Protein AF-0000000086882657 (afdb_homodimer)

Nearest PDB structures (foldseek):
  2ja3-assembly3_E  TM=5.315E-01  e=2.178E+00  Homo sapiens
  2ja3-assembly2_D  TM=3.560E-01  e=1.268E+00  Homo sapiens
  2bbs-assembly1_A  TM=4.126E-01  e=2.856E+00  Homo sapiens
  3te5-assembly1_C  TM=2.252E-01  e=5.251E+00  Saccharomyces cerevisiae S288C
  2odk-assembly2_D  TM=9.470E-01  e=1.330E-02  Nitrosomonas europaea

Radius of gyration: 17.21 Å; Cα contacts (8 Å, |Δi|>4): 237; chains: 2; bounding box: 32×50×33 Å

Structure (mmCIF, N/CA/C/O backbone):
data_AF-0000000086882657-model_v1
#
loop_
_entity.id
_entity.type
_entity.pdbx_description
1 polymer Antitoxin
#
loop_
_atom_site.group_PDB
_atom_site.id
_atom_site.type_symbol
_atom_site.label_atom_id
_atom_site.label_alt_id
_atom_site.label_comp_id
_atom_site.label_asym_id
_atom_site.label_entity_id
_atom_site.label_seq_id
_atom_site.pdbx_PDB_ins_code
_atom_site.Cartn_x
_atom_site.Cartn_y
_atom_site.Cartn_z
_atom_site.occupancy
_atom_site.B_iso_or_equiv
_atom_site.auth_seq_id
_atom_site.auth_comp_id
_atom_site.auth_asym_id
_atom_site.auth_atom_id
_atom_site.pdbx_PDB_model_num
ATOM 1 N N . MET A 1 1 ? 2.871 4.953 12.07 1 49.16 1 MET A N 1
ATOM 2 C CA . MET A 1 1 ? 1.971 3.959 11.492 1 49.16 1 MET A CA 1
ATOM 3 C C . MET A 1 1 ? 2.465 2.545 11.781 1 49.16 1 MET A C 1
ATOM 5 O O . MET A 1 1 ? 3.629 2.229 11.531 1 49.16 1 MET A O 1
ATOM 9 N N . ASN A 1 2 ? 1.971 1.897 12.742 1 53.75 2 ASN A N 1
ATOM 10 C CA . ASN A 1 2 ? 2.424 0.574 13.156 1 53.75 2 ASN A CA 1
ATOM 11 C C . ASN A 1 2 ? 2.121 -0.479 12.094 1 53.75 2 ASN A C 1
ATOM 13 O O . ASN A 1 2 ? 0.966 -0.863 11.906 1 53.75 2 ASN A O 1
ATOM 17 N N . LEU A 1 3 ? 3.137 -0.339 11.047 1 64.88 3 LEU A N 1
ATOM 18 C CA . LEU A 1 3 ? 3.072 -1.522 10.195 1 64.88 3 LEU A CA 1
ATOM 19 C C . LEU A 1 3 ? 3.307 -2.791 11.008 1 64.88 3 LEU A C 1
ATOM 21 O O . LEU A 1 3 ? 4.43 -3.299 11.062 1 64.88 3 LEU A O 1
ATOM 25 N N . ASN A 1 4 ? 2.445 -3.051 11.93 1 64 4 ASN A N 1
ATOM 26 C CA . ASN A 1 4 ? 2.666 -3.988 13.031 1 64 4 ASN A CA 1
ATOM 27 C C . ASN A 1 4 ? 2.764 -5.426 12.523 1 64 4 ASN A C 1
ATOM 29 O O . ASN A 1 4 ? 3.508 -6.234 13.086 1 64 4 ASN A O 1
ATOM 33 N N . ARG A 1 5 ? 2.064 -5.676 11.469 1 85.94 5 ARG A N 1
ATOM 34 C CA . ARG A 1 5 ? 2.133 -7.086 11.094 1 85.94 5 ARG A CA 1
ATOM 35 C C . ARG A 1 5 ? 2.676 -7.25 9.68 1 85.94 5 ARG A C 1
ATOM 37 O O . ARG A 1 5 ? 1.933 -7.125 8.703 1 85.94 5 ARG A O 1
ATOM 44 N N . LEU A 1 6 ? 4.062 -7.496 9.625 1 93.56 6 LEU A N 1
ATOM 45 C CA . LEU A 1 6 ? 4.742 -7.688 8.352 1 93.56 6 LEU A CA 1
ATOM 46 C C . LEU A 1 6 ? 5.121 -9.156 8.156 1 93.56 6 LEU A C 1
ATOM 48 O O . LEU A 1 6 ? 5.566 -9.812 9.094 1 93.56 6 LEU A O 1
ATOM 52 N N . LYS A 1 7 ? 4.906 -9.648 6.938 1 96.75 7 LYS A N 1
ATOM 53 C CA . LYS A 1 7 ? 5.352 -10.977 6.516 1 96.75 7 LYS A CA 1
ATOM 54 C C . LYS A 1 7 ? 6.125 -10.906 5.203 1 96.75 7 LYS A C 1
ATOM 56 O O . LYS A 1 7 ? 5.863 -10.039 4.371 1 96.75 7 LYS A O 1
ATOM 61 N N . PHE A 1 8 ? 6.992 -11.883 5.094 1 97.88 8 PHE A N 1
ATOM 62 C CA . PHE A 1 8 ? 7.848 -11.891 3.916 1 97.88 8 PHE A CA 1
ATOM 63 C C . PHE A 1 8 ? 7.688 -13.195 3.139 1 97.88 8 PHE A C 1
ATOM 65 O O . PHE A 1 8 ? 7.613 -14.273 3.73 1 97.88 8 PHE A O 1
ATOM 72 N N . PHE A 1 9 ? 7.617 -13.062 1.863 1 98.31 9 PHE A N 1
ATOM 73 C CA . PHE A 1 9 ? 7.652 -14.188 0.937 1 98.31 9 PHE A CA 1
ATOM 74 C C . PHE A 1 9 ? 8.594 -13.906 -0.227 1 98.31 9 PHE A C 1
ATOM 76 O O . PHE A 1 9 ? 8.672 -12.766 -0.703 1 98.31 9 PHE A O 1
ATOM 83 N N . SER A 1 10 ? 9.305 -14.945 -0.646 1 98.12 10 SER A N 1
ATOM 84 C CA . SER A 1 10 ? 9.945 -14.82 -1.95 1 98.12 10 SER A CA 1
ATOM 85 C C . SER A 1 10 ? 8.922 -14.891 -3.078 1 98.12 10 SER A C 1
ATOM 87 O O . SER A 1 10 ? 7.797 -15.359 -2.877 1 98.12 10 SER A O 1
ATOM 89 N N . VAL A 1 11 ? 9.352 -14.391 -4.184 1 97.56 11 VAL A N 1
ATOM 90 C CA . VAL A 1 11 ? 8.5 -14.508 -5.363 1 97.56 11 VAL A CA 1
ATOM 91 C C . VAL A 1 11 ? 8.062 -15.953 -5.547 1 97.56 11 VAL A C 1
ATOM 93 O O . VAL A 1 11 ? 6.875 -16.234 -5.758 1 97.56 11 VAL A O 1
ATOM 96 N N . ALA A 1 12 ? 8.984 -16.891 -5.41 1 97.19 12 ALA A N 1
ATOM 97 C CA . ALA A 1 12 ? 8.711 -18.312 -5.605 1 97.19 12 ALA A CA 1
ATOM 98 C C . ALA A 1 12 ? 7.707 -18.828 -4.582 1 97.19 12 ALA A C 1
ATOM 100 O O . ALA A 1 12 ? 6.746 -19.5 -4.938 1 97.19 12 ALA A O 1
ATOM 101 N N . GLU A 1 13 ? 7.883 -18.453 -3.383 1 97.94 13 GLU A N 1
ATOM 102 C CA . GLU A 1 13 ? 6.996 -18.891 -2.311 1 97.94 13 GLU A CA 1
ATOM 103 C C . GLU A 1 13 ? 5.594 -18.312 -2.475 1 97.94 13 GLU A C 1
ATOM 105 O O . GLU A 1 13 ? 4.602 -19.031 -2.297 1 97.94 13 GLU A O 1
ATOM 110 N N . ALA A 1 14 ? 5.535 -17.062 -2.732 1 98.25 14 ALA A N 1
ATOM 111 C CA . ALA A 1 14 ? 4.25 -16.391 -2.898 1 98.25 14 ALA A CA 1
ATOM 112 C C . ALA A 1 14 ? 3.443 -17.016 -4.031 1 98.25 14 ALA A C 1
ATOM 114 O O . ALA A 1 14 ? 2.238 -17.234 -3.896 1 98.25 14 ALA A O 1
ATOM 115 N N . LYS A 1 15 ? 4.164 -17.25 -5.07 1 96.62 15 LYS A N 1
ATOM 116 C CA . LYS A 1 15 ? 3.506 -17.875 -6.211 1 96.62 15 LYS A CA 1
ATOM 117 C C . LYS A 1 15 ? 2.969 -19.25 -5.844 1 96.62 15 LYS A C 1
ATOM 119 O O . LYS A 1 15 ? 1.832 -19.594 -6.18 1 96.62 15 LYS A O 1
ATOM 124 N N . ALA A 1 16 ? 3.703 -20.016 -5.215 1 97.25 16 ALA A N 1
ATOM 125 C CA . ALA A 1 16 ? 3.34 -21.391 -4.863 1 97.25 16 ALA A CA 1
ATOM 126 C C . ALA A 1 16 ? 2.166 -21.406 -3.891 1 97.25 16 ALA A C 1
ATOM 128 O O . ALA A 1 16 ? 1.312 -22.297 -3.959 1 97.25 16 ALA A O 1
ATOM 129 N N . LYS A 1 17 ? 2.139 -20.422 -3.02 1 97.62 17 LYS A N 1
ATOM 130 C CA . LYS A 1 17 ? 1.099 -20.359 -1.998 1 97.62 17 LYS A CA 1
ATOM 131 C C . LYS A 1 17 ? 0.206 -19.141 -2.189 1 97.62 17 LYS A C 1
ATOM 133 O O . LYS A 1 17 ? -0.132 -18.453 -1.222 1 97.62 17 LYS A O 1
ATOM 138 N N . PHE A 1 18 ? -0.104 -18.828 -3.277 1 97.69 18 PHE A N 1
ATOM 139 C CA . PHE A 1 18 ? -0.71 -17.547 -3.611 1 97.69 18 PHE A CA 1
ATOM 140 C C . PHE A 1 18 ? -2.039 -17.375 -2.887 1 97.69 18 PHE A C 1
ATOM 142 O O . PHE A 1 18 ? -2.33 -16.297 -2.365 1 97.69 18 PHE A O 1
ATOM 149 N N . SER A 1 19 ? -2.854 -18.359 -2.875 1 96.38 19 SER A N 1
ATOM 150 C CA . SER A 1 19 ? -4.137 -18.266 -2.188 1 96.38 19 SER A CA 1
ATOM 151 C C . SER A 1 19 ? -3.949 -17.922 -0.716 1 96.38 19 SER A C 1
ATOM 153 O O . SER A 1 19 ? -4.676 -17.078 -0.176 1 96.38 19 SER A O 1
ATOM 155 N N . ARG A 1 20 ? -3.027 -18.547 -0.129 1 97.25 20 ARG A N 1
ATOM 156 C CA . ARG A 1 20 ? -2.699 -18.281 1.267 1 97.25 20 ARG A CA 1
ATOM 157 C C . ARG A 1 20 ? -2.172 -16.859 1.438 1 97.25 20 ARG A C 1
ATOM 159 O O . ARG A 1 20 ? -2.557 -16.156 2.377 1 97.25 20 ARG A O 1
ATOM 166 N N . VAL A 1 21 ? -1.303 -16.438 0.599 1 97.94 21 VAL A N 1
ATOM 167 C CA . VAL A 1 21 ? -0.71 -15.102 0.641 1 97.94 21 VAL A CA 1
ATOM 168 C C . VAL A 1 21 ? -1.807 -14.047 0.542 1 97.94 21 VAL A C 1
ATOM 170 O O . VAL A 1 21 ? -1.804 -13.07 1.292 1 97.94 21 VAL A O 1
ATOM 173 N N . ILE A 1 22 ? -2.725 -14.266 -0.355 1 97.88 22 ILE A N 1
ATOM 174 C CA . ILE A 1 22 ? -3.863 -13.367 -0.513 1 97.88 22 ILE A CA 1
ATOM 175 C C . ILE A 1 22 ? -4.625 -13.266 0.807 1 97.88 22 ILE A C 1
ATOM 177 O O . ILE A 1 22 ? -4.902 -12.156 1.285 1 97.88 22 ILE A O 1
ATOM 181 N N . GLU A 1 23 ? -4.895 -14.391 1.382 1 97.12 23 GLU A N 1
ATOM 182 C CA . GLU A 1 23 ? -5.652 -14.414 2.627 1 97.12 23 GLU A CA 1
ATOM 183 C C . GLU A 1 23 ? -4.887 -13.727 3.754 1 97.12 23 GLU A C 1
ATOM 185 O O . GLU A 1 23 ? -5.453 -12.914 4.496 1 97.12 23 GLU A O 1
ATOM 190 N N . GLU A 1 24 ? -3.648 -13.953 3.844 1 96.75 24 GLU A N 1
ATOM 191 C CA . GLU A 1 24 ? -2.818 -13.367 4.891 1 96.75 24 GLU A CA 1
ATOM 192 C C . GLU A 1 24 ? -2.666 -11.867 4.699 1 96.75 24 GLU A C 1
ATOM 194 O O . GLU A 1 24 ? -2.539 -11.117 5.676 1 96.75 24 GLU A O 1
ATOM 199 N N . SER A 1 25 ? -2.719 -11.422 3.457 1 97.19 25 SER A N 1
ATOM 200 C CA . SER A 1 25 ? -2.537 -10.008 3.15 1 97.19 25 SER A CA 1
ATOM 201 C C . SER A 1 25 ? -3.723 -9.18 3.633 1 97.19 25 SER A C 1
ATOM 203 O O . SER A 1 25 ? -3.631 -7.957 3.74 1 97.19 25 SER A O 1
ATOM 205 N N . LYS A 1 26 ? -4.812 -9.758 3.957 1 93.69 26 LYS A N 1
ATOM 206 C CA . LYS A 1 26 ? -5.984 -9.055 4.465 1 93.69 26 LYS A CA 1
ATOM 207 C C . LYS A 1 26 ? -5.766 -8.586 5.898 1 93.69 26 LYS A C 1
ATOM 209 O O . LYS A 1 26 ? -6.445 -7.664 6.367 1 93.69 26 LYS A O 1
ATOM 214 N N . LYS A 1 27 ? -4.828 -9.32 6.539 1 92.31 27 LYS A N 1
A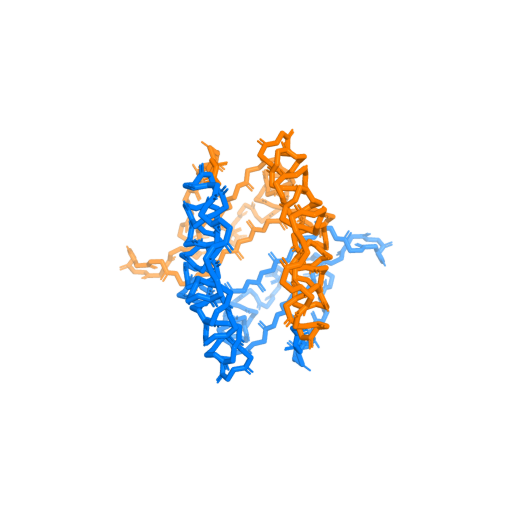TOM 215 C CA . LYS A 1 27 ? -4.574 -8.984 7.938 1 92.31 27 LYS A CA 1
ATOM 216 C C . LYS A 1 27 ? -3.174 -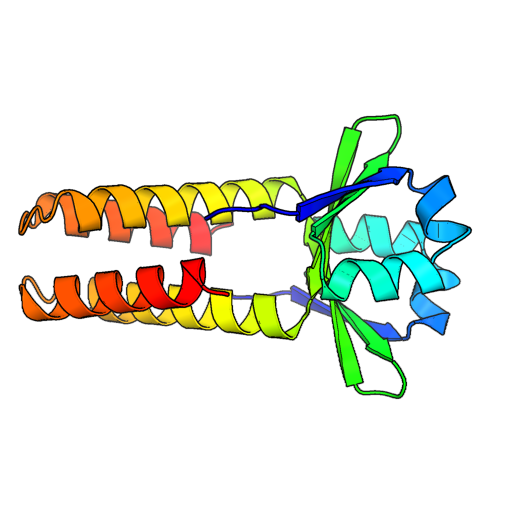8.398 8.117 1 92.31 27 LYS A C 1
ATOM 218 O O . LYS A 1 27 ? -2.957 -7.555 8.992 1 92.31 27 LYS A O 1
ATOM 223 N N . ASP A 1 28 ? -2.262 -8.945 7.277 1 95.06 28 ASP A N 1
ATOM 224 C CA . ASP A 1 28 ? -0.858 -8.555 7.395 1 95.06 28 ASP A CA 1
ATOM 225 C C . ASP A 1 28 ? -0.39 -7.801 6.152 1 95.06 28 ASP A C 1
ATOM 227 O O . ASP A 1 28 ? -0.947 -7.977 5.066 1 95.06 28 ASP A O 1
ATOM 231 N N . ASN A 1 29 ? 0.595 -7.004 6.293 1 95.69 29 ASN A N 1
ATOM 232 C CA . ASN A 1 29 ? 1.334 -6.453 5.164 1 95.69 29 ASN A CA 1
ATOM 233 C C . ASN A 1 29 ? 2.391 -7.426 4.652 1 95.69 29 ASN A C 1
ATOM 235 O O . ASN A 1 29 ? 3.299 -7.809 5.395 1 95.69 29 ASN A O 1
ATOM 239 N N . ILE A 1 30 ? 2.234 -7.77 3.455 1 98.06 30 ILE A N 1
ATOM 240 C CA . ILE A 1 30 ? 3.113 -8.805 2.914 1 98.06 30 ILE A CA 1
ATOM 241 C C . ILE A 1 30 ? 4.145 -8.164 1.986 1 98.06 30 ILE A C 1
ATOM 243 O O . ILE A 1 30 ? 3.793 -7.395 1.091 1 98.06 30 ILE A O 1
ATOM 247 N N . ILE A 1 31 ? 5.367 -8.492 2.244 1 98.25 31 ILE A N 1
ATOM 248 C CA . ILE A 1 31 ? 6.457 -8.062 1.377 1 98.25 31 ILE A CA 1
ATOM 249 C C . ILE A 1 31 ? 6.918 -9.227 0.507 1 98.25 31 ILE A C 1
ATOM 251 O O . ILE A 1 31 ? 7.23 -10.305 1.02 1 98.25 31 ILE A O 1
ATOM 255 N N . ILE A 1 32 ? 6.91 -9.023 -0.723 1 98.5 32 ILE A N 1
ATOM 256 C CA . ILE A 1 32 ? 7.43 -10.016 -1.659 1 98.5 32 ILE A CA 1
ATOM 257 C C . ILE A 1 32 ? 8.852 -9.648 -2.061 1 98.5 32 ILE A C 1
ATOM 259 O O . ILE A 1 32 ? 9.117 -8.523 -2.486 1 98.5 32 ILE A O 1
ATOM 263 N N . THR A 1 33 ? 9.711 -10.641 -1.933 1 98.44 33 THR A N 1
ATOM 264 C CA . THR A 1 33 ? 11.125 -10.398 -2.215 1 98.44 33 THR A CA 1
ATOM 265 C C . THR A 1 33 ? 11.562 -11.148 -3.471 1 98.44 33 THR A C 1
ATOM 267 O O . THR A 1 33 ? 11.016 -12.211 -3.785 1 98.44 33 THR A O 1
ATOM 270 N N . LYS A 1 34 ? 12.469 -10.57 -4.195 1 96.69 34 LYS A N 1
ATOM 271 C CA . LYS A 1 34 ? 13.195 -11.203 -5.289 1 96.69 34 LYS A CA 1
ATOM 272 C C . LYS A 1 34 ? 14.695 -11.234 -5.012 1 96.69 34 LYS A C 1
ATOM 274 O O . LYS A 1 34 ? 15.297 -10.203 -4.734 1 96.69 34 LYS A O 1
ATOM 279 N N . ASN A 1 35 ? 15.164 -12.344 -4.984 1 95.69 35 ASN A N 1
ATOM 280 C CA . ASN A 1 35 ? 16.578 -12.516 -4.668 1 95.69 35 ASN A CA 1
ATOM 281 C C . ASN A 1 35 ? 16.938 -11.891 -3.322 1 95.69 35 ASN A C 1
ATOM 283 O O . ASN A 1 35 ? 17.953 -11.211 -3.201 1 95.69 35 ASN A O 1
ATOM 287 N N . GLY A 1 36 ? 16.016 -11.922 -2.471 1 95.94 36 GLY A N 1
ATOM 288 C CA . GLY A 1 36 ? 16.25 -11.492 -1.104 1 95.94 36 GLY A CA 1
ATOM 289 C C . GLY A 1 36 ? 15.984 -10.008 -0.892 1 95.94 36 GLY A C 1
ATOM 290 O O . GLY A 1 36 ? 16.094 -9.508 0.229 1 95.94 36 GLY A O 1
ATOM 291 N N . LYS A 1 37 ? 15.578 -9.344 -1.878 1 96.94 37 LYS A N 1
ATOM 292 C CA . LYS A 1 37 ? 15.336 -7.91 -1.776 1 96.94 37 LYS A CA 1
ATOM 293 C C . LYS A 1 37 ? 13.844 -7.602 -1.868 1 96.94 37 LYS A C 1
ATOM 295 O O . LYS A 1 37 ? 13.141 -8.156 -2.713 1 96.94 37 LYS A O 1
ATOM 300 N N . PRO A 1 38 ? 13.344 -6.742 -1.112 1 98 38 PRO A N 1
ATOM 301 C CA . PRO A 1 38 ? 11.938 -6.363 -1.199 1 98 38 PRO A CA 1
ATOM 302 C C . PRO A 1 38 ? 11.586 -5.695 -2.527 1 98 38 PRO A C 1
ATOM 304 O O . PRO A 1 38 ? 12.273 -4.766 -2.957 1 98 38 PRO A O 1
ATOM 307 N N . GLU A 1 39 ? 10.578 -6.125 -3.094 1 97.75 39 GLU A N 1
ATOM 308 C CA . GLU A 1 39 ? 10.211 -5.574 -4.395 1 97.75 39 GLU A CA 1
ATOM 309 C C . GLU A 1 39 ? 8.789 -5.023 -4.383 1 97.75 39 GLU A C 1
ATOM 311 O O . GLU A 1 39 ? 8.516 -3.967 -4.957 1 97.75 39 GLU A O 1
ATOM 316 N N . VAL A 1 40 ? 7.918 -5.754 -3.701 1 98.25 40 VAL A N 1
ATOM 317 C CA . VAL A 1 40 ? 6.492 -5.449 -3.768 1 98.25 40 VAL A CA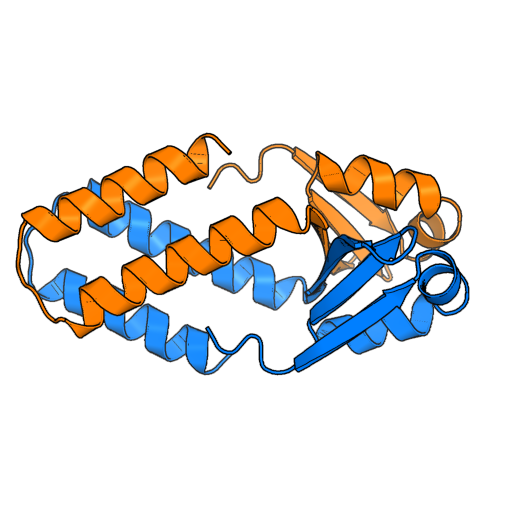 1
ATOM 318 C C . VAL A 1 40 ? 5.871 -5.582 -2.379 1 98.25 40 VAL A C 1
ATOM 320 O O . VAL A 1 40 ? 6.324 -6.387 -1.562 1 98.25 40 VAL A O 1
ATOM 323 N N . ILE A 1 41 ? 4.832 -4.789 -2.174 1 97.62 41 ILE A N 1
ATOM 324 C CA . ILE A 1 41 ? 4.035 -4.941 -0.961 1 97.62 41 ILE A CA 1
ATOM 325 C C . ILE A 1 41 ? 2.59 -5.266 -1.33 1 97.62 41 ILE A C 1
ATOM 327 O O . ILE A 1 41 ? 2.053 -4.727 -2.301 1 97.62 41 ILE A O 1
ATOM 331 N N . MET A 1 42 ? 2.025 -6.141 -0.639 1 97.88 42 MET A N 1
ATOM 332 C CA . MET A 1 42 ? 0.618 -6.516 -0.747 1 97.88 42 MET A CA 1
ATOM 333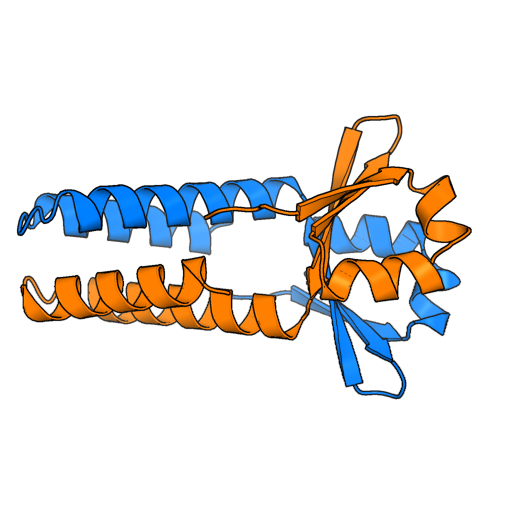 C C . MET A 1 42 ? -0.115 -6.262 0.566 1 97.88 42 MET A C 1
ATOM 335 O O . MET A 1 42 ? 0.381 -6.613 1.638 1 97.88 42 MET A O 1
ATOM 339 N N . MET A 1 43 ? -1.303 -5.691 0.411 1 96.5 43 MET A N 1
ATOM 340 C CA . MET A 1 43 ? -2.07 -5.414 1.622 1 96.5 43 MET A CA 1
ATOM 341 C C . MET A 1 43 ? -3.566 -5.387 1.323 1 96.5 43 MET A C 1
ATOM 343 O O . MET A 1 43 ? -3.971 -5.383 0.16 1 96.5 43 MET A O 1
ATOM 347 N N . ASP A 1 44 ? -4.309 -5.344 2.346 1 96.31 44 ASP A N 1
ATOM 348 C CA . ASP A 1 44 ? -5.766 -5.297 2.252 1 96.31 44 ASP A CA 1
ATOM 349 C C . ASP A 1 44 ? -6.223 -4.074 1.46 1 96.31 44 ASP A C 1
ATOM 351 O O . ASP A 1 44 ? -5.77 -2.957 1.714 1 96.31 44 ASP A O 1
ATOM 355 N N . TYR A 1 45 ? -7.023 -4.324 0.525 1 96.38 45 TYR A N 1
ATOM 356 C CA . TYR A 1 45 ? -7.508 -3.254 -0.338 1 96.38 45 TYR A CA 1
ATOM 357 C C . TYR A 1 45 ? -8.266 -2.203 0.468 1 96.38 45 TYR A C 1
ATOM 359 O O . TYR A 1 45 ? -8.07 -1.001 0.266 1 96.38 45 TYR A O 1
ATOM 367 N N . LYS A 1 46 ? -9.109 -2.535 1.338 1 93.25 46 LYS A N 1
ATOM 368 C CA . LYS A 1 46 ? -9.906 -1.602 2.129 1 93.25 46 LYS A CA 1
ATOM 369 C C . LYS A 1 46 ? -9.016 -0.718 2.998 1 93.25 46 LYS A C 1
ATOM 371 O O . LYS A 1 46 ? -9.266 0.482 3.133 1 93.25 46 LYS A O 1
ATOM 376 N N . LYS A 1 47 ? -7.996 -1.336 3.582 1 87.44 47 LYS A N 1
ATOM 377 C CA . LYS A 1 47 ? -7.039 -0.571 4.375 1 87.44 47 LYS A CA 1
ATOM 378 C C . LYS A 1 47 ? -6.332 0.48 3.523 1 87.44 47 LYS A C 1
ATOM 380 O O . LYS A 1 47 ? -6.16 1.621 3.955 1 87.44 47 LYS A O 1
ATOM 385 N N . PHE A 1 48 ? -6.012 0.054 2.375 1 90.25 48 PHE A N 1
ATOM 386 C CA . PHE A 1 48 ? -5.352 0.959 1.441 1 90.25 48 PHE A CA 1
ATOM 387 C C . PHE A 1 48 ? -6.25 2.145 1.11 1 90.25 48 PHE A C 1
ATOM 389 O O . PHE A 1 48 ? -5.809 3.295 1.142 1 90.25 48 PHE A O 1
ATOM 396 N N . VAL A 1 49 ? -7.43 1.891 0.804 1 88.75 49 VAL A N 1
ATOM 397 C CA . VAL A 1 49 ? -8.391 2.936 0.466 1 88.75 49 VAL A CA 1
ATOM 398 C C . VAL A 1 49 ? -8.523 3.916 1.629 1 88.75 49 VAL A C 1
ATOM 400 O O . VAL A 1 49 ? -8.539 5.133 1.425 1 88.75 49 VAL A O 1
ATOM 403 N N . LYS A 1 50 ? -8.586 3.391 2.84 1 84.44 50 LYS A N 1
ATOM 404 C CA . LYS A 1 50 ? -8.68 4.246 4.02 1 84.44 50 LYS A CA 1
ATOM 405 C C . LYS A 1 50 ? -7.441 5.117 4.172 1 84.44 50 LYS A C 1
ATOM 407 O O . LYS A 1 50 ? -7.543 6.293 4.527 1 84.44 50 LYS A O 1
ATOM 412 N N . MET A 1 51 ? -6.324 4.562 3.922 1 83.75 51 MET A N 1
ATOM 413 C CA . MET A 1 51 ? -5.066 5.301 3.982 1 83.75 51 MET A CA 1
ATOM 414 C C . MET A 1 51 ? -5.059 6.449 2.982 1 83.75 51 MET A C 1
ATOM 416 O O . MET A 1 51 ? -4.664 7.566 3.316 1 83.75 51 MET A O 1
ATOM 420 N N . ILE A 1 52 ? -5.492 6.141 1.791 1 84.94 52 ILE A N 1
ATOM 421 C CA . ILE A 1 52 ? -5.52 7.141 0.727 1 84.94 52 ILE A CA 1
ATOM 422 C C . ILE A 1 52 ? -6.516 8.242 1.076 1 84.94 52 ILE A C 1
ATOM 424 O O . ILE A 1 52 ? -6.238 9.422 0.876 1 84.94 52 ILE A O 1
ATOM 428 N N . GLU A 1 53 ? -7.648 7.84 1.572 1 82.19 53 GLU A N 1
ATOM 429 C CA . GLU A 1 53 ? -8.656 8.805 2 1 82.19 53 GLU A CA 1
ATOM 430 C C . GLU A 1 53 ? -8.094 9.75 3.059 1 82.19 53 GLU A C 1
ATOM 432 O O . GLU A 1 53 ? -8.352 10.961 3.023 1 82.19 53 GLU A O 1
ATOM 437 N N . PHE A 1 54 ? -7.395 9.109 3.906 1 75.25 54 PHE A N 1
ATOM 438 C CA . PHE A 1 54 ? -6.766 9.906 4.949 1 75.25 54 PHE A CA 1
ATOM 439 C C . PHE A 1 54 ? -5.781 10.906 4.348 1 75.25 54 PHE A C 1
ATOM 441 O O . PHE A 1 54 ? -5.812 12.094 4.676 1 75.25 54 PHE A O 1
ATOM 448 N N . LEU A 1 55 ? -4.977 10.516 3.529 1 78.75 55 LEU A N 1
ATOM 449 C CA . LEU A 1 55 ? -3.975 11.359 2.889 1 78.75 55 LEU A CA 1
ATOM 450 C C . LEU A 1 55 ? -4.637 12.484 2.105 1 78.75 55 LEU A C 1
ATOM 452 O O . LEU A 1 55 ? -4.168 13.625 2.133 1 78.75 55 LEU A O 1
ATOM 456 N N . ASP A 1 56 ? -5.676 12.18 1.431 1 78.69 56 ASP A N 1
ATOM 457 C CA . ASP A 1 56 ? -6.426 13.172 0.672 1 78.69 56 ASP A CA 1
ATOM 458 C C . ASP A 1 56 ? -7.004 14.242 1.595 1 78.69 56 ASP A C 1
ATOM 460 O O . ASP A 1 56 ? -7.02 15.43 1.25 1 78.69 56 ASP A O 1
ATOM 464 N N . GLU A 1 57 ? -7.469 13.797 2.711 1 75.69 57 GLU A N 1
ATOM 465 C CA . GLU A 1 57 ? -8.008 14.734 3.689 1 75.69 57 GLU A CA 1
ATOM 466 C C . GLU A 1 57 ? -6.93 15.688 4.195 1 75.69 57 GLU A C 1
ATOM 468 O O . GLU A 1 57 ? -7.18 16.891 4.359 1 75.69 57 GLU A O 1
ATOM 473 N N . VAL A 1 58 ? -5.871 15.148 4.453 1 73.81 58 VAL A N 1
ATOM 474 C CA . VAL A 1 58 ? -4.758 15.977 4.914 1 73.81 58 VAL A CA 1
ATOM 475 C C . VAL A 1 58 ? -4.379 16.984 3.836 1 73.81 58 VAL A C 1
ATOM 477 O O . VAL A 1 58 ? -4.164 18.172 4.129 1 73.81 58 VAL A O 1
ATOM 480 N N . LYS A 1 59 ? -4.246 16.531 2.645 1 73.19 59 LYS A N 1
ATOM 481 C CA . LYS A 1 59 ? -3.92 17.391 1.518 1 73.19 59 LYS A CA 1
ATOM 482 C C . LYS A 1 59 ? -4.93 18.531 1.39 1 73.19 59 LYS A C 1
ATOM 484 O O . LYS A 1 59 ? -4.547 19.688 1.207 1 73.19 59 LYS A O 1
ATOM 489 N N . ASP A 1 60 ? -6.184 18.203 1.398 1 72.19 60 ASP A N 1
ATOM 490 C CA . ASP A 1 60 ? -7.246 19.188 1.295 1 72.19 60 ASP A CA 1
ATOM 491 C C . ASP A 1 60 ? -7.125 20.25 2.395 1 72.19 60 ASP A C 1
ATOM 493 O O . ASP A 1 60 ? -7.305 21.438 2.143 1 72.19 60 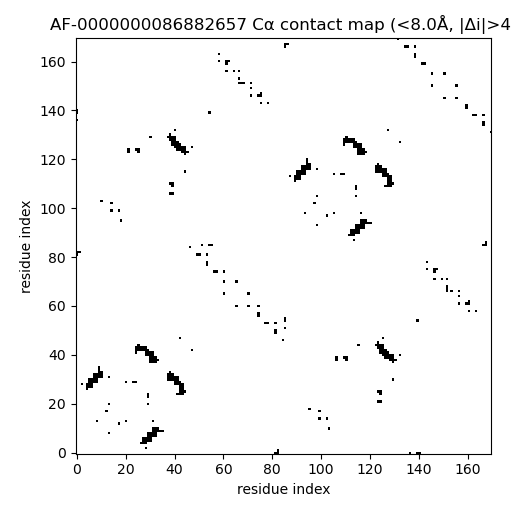ASP A O 1
ATOM 497 N N . LEU A 1 61 ? -6.848 19.781 3.564 1 68.56 61 LEU A N 1
ATOM 498 C CA . LEU A 1 61 ? -6.707 20.672 4.707 1 68.56 61 LEU A CA 1
ATOM 499 C C . LEU A 1 61 ? -5.512 21.609 4.523 1 68.56 61 LEU A C 1
ATOM 501 O O . LEU A 1 61 ? -5.582 22.781 4.863 1 68.56 61 LEU A O 1
ATOM 505 N N . THR A 1 62 ? -4.395 21.094 4.012 1 68.06 62 THR A N 1
ATOM 506 C CA . THR A 1 62 ? -3.18 21.875 3.818 1 68.06 62 THR A CA 1
ATOM 507 C C . THR A 1 62 ? -3.363 22.891 2.693 1 68.06 62 THR A C 1
ATOM 509 O O . THR A 1 62 ? -2.809 23.984 2.744 1 68.06 62 THR A O 1
ATOM 512 N N . MET A 1 63 ? -3.916 22.438 1.636 1 65.19 63 MET A N 1
ATOM 513 C CA . MET A 1 63 ? -4.141 23.344 0.504 1 65.19 63 MET A CA 1
ATOM 514 C C . MET A 1 63 ? -5.031 24.516 0.907 1 65.19 63 MET A C 1
ATOM 516 O O . MET A 1 63 ? -4.871 25.625 0.394 1 65.19 63 MET A O 1
ATOM 520 N N . LEU A 1 64 ? -6.004 24.062 1.705 1 57.12 64 LEU A N 1
ATOM 521 C CA . LEU A 1 64 ? -6.898 25.125 2.139 1 57.12 64 LEU A CA 1
ATOM 522 C C . LEU A 1 64 ? -6.18 26.094 3.082 1 57.12 64 LEU A C 1
ATOM 524 O O . LEU A 1 64 ? -6.625 27.219 3.277 1 57.12 64 LEU A O 1
ATOM 528 N N . GLU A 1 65 ? -4.637 25.984 3.08 1 51.97 65 GLU A N 1
ATOM 529 C CA . GLU A 1 65 ? -3.803 26.938 3.816 1 51.97 65 GLU A CA 1
ATOM 530 C C . GLU A 1 65 ? -4.359 27.188 5.211 1 51.97 65 GLU A C 1
ATOM 532 O O . GLU A 1 65 ? -4.117 28.25 5.797 1 51.97 65 GLU A O 1
ATOM 537 N N . ILE A 1 66 ? -5.348 26.5 5.656 1 46 66 ILE A N 1
ATOM 538 C CA . ILE A 1 66 ? -6.035 27.109 6.797 1 46 66 ILE A CA 1
ATOM 539 C C . ILE A 1 66 ? -5.152 27 8.039 1 46 66 ILE A C 1
ATOM 541 O O . ILE A 1 66 ? -4.688 25.906 8.391 1 46 66 ILE A O 1
ATOM 545 N N . GLU A 1 67 ? -4.309 27.953 8.273 1 48.59 67 GLU A N 1
ATOM 546 C CA . GLU A 1 67 ? -3.58 28.312 9.484 1 48.59 67 GLU A CA 1
ATOM 547 C C . GLU A 1 67 ? -4.273 27.766 10.727 1 48.59 67 GLU A C 1
ATOM 549 O O . GLU A 1 67 ? -3.896 28.109 11.852 1 48.59 67 GLU A O 1
ATOM 554 N N . ASP A 1 68 ? -5.508 27.234 10.617 1 52.12 68 ASP A N 1
ATOM 555 C CA . ASP A 1 68 ? -6.488 27.172 11.695 1 52.12 68 ASP A CA 1
ATOM 556 C C . ASP A 1 68 ? -6.246 25.953 12.586 1 52.12 68 ASP A C 1
ATOM 558 O O . ASP A 1 68 ? -5.949 24.859 12.094 1 52.12 68 ASP A O 1
ATOM 562 N N . VAL A 1 69 ? -5.863 26.109 13.773 1 56.66 69 VAL A N 1
ATOM 563 C CA . VAL A 1 69 ? -5.758 25.188 14.898 1 56.66 69 VAL A CA 1
ATOM 564 C C . VAL A 1 69 ? -6.77 24.062 14.742 1 56.66 69 VAL A C 1
ATOM 566 O O . VAL A 1 69 ? -6.477 22.906 15.047 1 56.66 69 VAL A O 1
ATOM 569 N N . GLU A 1 70 ? -7.945 24.422 14.242 1 58.72 70 GLU A N 1
ATOM 570 C CA . GLU A 1 70 ? -9.016 23.438 14.109 1 58.72 70 GLU A CA 1
ATOM 571 C C . GLU A 1 70 ? -8.641 22.359 13.102 1 58.72 70 GLU A C 1
ATOM 573 O O . GLU A 1 70 ? -8.93 21.172 13.32 1 58.72 70 GLU A O 1
ATOM 578 N N . LYS A 1 71 ? -7.93 22.703 12.211 1 63.16 71 LYS A N 1
ATOM 579 C CA . LYS A 1 71 ? -7.586 21.75 11.164 1 63.16 71 LYS A CA 1
ATOM 580 C C . LYS A 1 71 ? -6.484 20.797 11.625 1 63.16 71 LYS A C 1
ATOM 582 O O . LYS A 1 71 ? -6.504 19.609 11.289 1 63.16 71 LYS A O 1
ATOM 587 N N . TYR A 1 72 ? -5.637 21.438 12.305 1 62.09 72 TYR A N 1
ATOM 588 C CA . TYR A 1 72 ? -4.645 20.578 12.938 1 62.09 72 TYR A CA 1
ATOM 589 C C . TYR A 1 72 ? -5.316 19.484 13.75 1 62.09 72 TYR A C 1
ATOM 591 O O . TYR A 1 72 ? -4.863 18.344 13.758 1 62.09 72 TYR A O 1
ATOM 599 N N . LYS A 1 73 ? -6.371 19.938 14.375 1 64.88 73 LYS A N 1
ATOM 600 C CA . LYS A 1 73 ? -7.113 18.969 15.18 1 64.88 73 LYS A CA 1
ATOM 601 C C . LYS A 1 73 ? -7.734 17.891 14.305 1 64.88 73 LYS A C 1
ATOM 603 O O . LYS A 1 73 ? -7.762 16.719 14.68 1 64.88 73 LYS A O 1
ATOM 608 N N . GLU A 1 74 ? -8.125 18.203 13.164 1 63.03 74 GLU A N 1
ATOM 609 C CA . GLU A 1 74 ? -8.742 17.25 12.258 1 63.03 74 GLU A CA 1
ATOM 610 C C . GLU A 1 74 ? -7.723 16.25 11.711 1 63.03 74 GLU A C 1
ATOM 612 O O . GLU A 1 74 ? -8.008 15.055 11.609 1 63.03 74 GLU A O 1
ATOM 617 N N . ILE A 1 75 ? -6.551 16.734 11.453 1 67.19 75 ILE A N 1
ATOM 618 C CA . ILE A 1 75 ? -5.5 15.867 10.945 1 67.19 75 ILE A CA 1
ATOM 619 C C . ILE A 1 75 ? -5.062 14.891 12.047 1 67.19 75 ILE A C 1
ATOM 621 O O . ILE A 1 75 ? -4.867 13.703 11.789 1 67.19 75 ILE A O 1
ATOM 625 N N . LYS A 1 76 ? -5.035 15.461 13.242 1 66 76 LYS A N 1
ATOM 626 C CA . LYS A 1 76 ? -4.684 14.625 14.383 1 66 76 LYS A CA 1
ATOM 627 C C . LYS A 1 76 ? -5.707 13.508 14.594 1 66 76 LYS A C 1
ATOM 629 O O . LYS A 1 76 ? -5.34 12.359 14.852 1 66 76 LYS A O 1
ATOM 634 N N . GLU A 1 77 ? -6.938 13.797 14.5 1 64.31 77 GLU A N 1
ATOM 635 C CA . GLU A 1 77 ? -8.016 12.828 14.664 1 64.31 77 GLU A CA 1
ATOM 636 C C . GLU A 1 77 ? -7.961 11.758 13.578 1 64.31 77 GLU A C 1
ATOM 638 O O . GLU A 1 77 ? -8.234 10.586 13.844 1 64.31 77 GLU A O 1
ATOM 643 N N . PHE A 1 78 ? -7.621 12.227 12.461 1 63.62 78 PHE A N 1
ATOM 644 C CA . PHE A 1 78 ? -7.484 11.281 11.367 1 63.62 78 PHE A CA 1
ATOM 645 C C . PHE A 1 78 ? -6.363 10.289 11.641 1 63.62 78 PHE A C 1
ATOM 647 O O . PHE A 1 78 ? -6.535 9.078 11.469 1 63.62 78 PHE A O 1
ATOM 654 N N . PHE A 1 79 ? -5.234 10.688 12.102 1 66.88 79 PHE A N 1
ATOM 655 C CA . PHE A 1 79 ? -4.109 9.812 12.391 1 66.88 79 PHE A CA 1
ATOM 656 C C . PHE A 1 79 ? -4.438 8.867 13.539 1 66.88 79 PHE A C 1
ATOM 658 O O . PHE A 1 79 ? -4.02 7.707 13.539 1 66.88 79 PHE A O 1
ATOM 665 N N . GLU A 1 80 ? -5.145 9.328 14.484 1 62.88 80 GLU A N 1
ATOM 666 C CA . GLU A 1 80 ? -5.566 8.469 15.594 1 62.88 80 GLU A CA 1
ATOM 667 C C . GLU A 1 80 ? -6.449 7.324 15.102 1 62.88 80 GLU A C 1
ATOM 669 O O . GLU A 1 80 ? -6.316 6.191 15.562 1 62.88 80 GLU A O 1
ATOM 674 N N . THR A 1 81 ? -7.32 7.645 14.156 1 58.47 81 THR A N 1
ATOM 675 C CA . THR A 1 81 ? -8.203 6.633 13.586 1 58.47 81 THR A CA 1
ATOM 676 C C . THR A 1 81 ? -7.41 5.637 12.742 1 58.47 81 THR A C 1
ATOM 678 O O . THR A 1 81 ? -7.664 4.43 12.805 1 58.47 81 THR A O 1
ATOM 681 N N . PHE A 1 82 ? -6.496 6.145 12.07 1 60.34 82 PHE A N 1
ATOM 682 C CA . PHE A 1 82 ? -5.68 5.301 11.203 1 60.34 82 PHE A CA 1
ATOM 683 C C . PHE A 1 82 ? -4.832 4.34 12.031 1 60.34 82 PHE A C 1
ATOM 685 O O . PHE A 1 82 ? -4.684 3.17 11.672 1 60.34 82 PHE A O 1
ATOM 692 N N . ASP A 1 83 ? -4.223 4.82 13.086 1 57.16 83 ASP A N 1
ATOM 693 C CA . ASP A 1 83 ? -3.393 3.994 13.961 1 57.16 83 ASP A CA 1
ATOM 694 C C . ASP A 1 83 ? -4.203 2.85 14.562 1 57.16 83 ASP A C 1
ATOM 696 O O . ASP A 1 83 ? -3.65 1.805 14.914 1 57.16 83 ASP A O 1
ATOM 700 N N . ASN A 1 84 ? -5.543 3.012 14.562 1 54.69 84 ASN A N 1
ATOM 701 C CA . ASN A 1 84 ? -6.387 1.974 15.148 1 54.69 84 ASN A CA 1
ATOM 702 C C . ASN A 1 84 ? -6.867 0.983 14.086 1 54.69 84 ASN A C 1
ATOM 704 O O . ASN A 1 84 ? -7.582 0.031 14.406 1 54.69 84 ASN A O 1
ATOM 708 N N . LEU A 1 85 ? -6.52 1.465 12.914 1 50.81 85 LEU A N 1
ATOM 709 C CA . LEU A 1 85 ? -6.801 0.486 11.875 1 50.81 85 LEU A CA 1
ATOM 710 C C . LEU A 1 85 ? -5.719 -0.59 11.828 1 50.81 85 LEU A C 1
ATOM 712 O O . LEU A 1 85 ? -6.023 -1.776 11.688 1 50.81 85 LEU A O 1
ATOM 716 N N . MET B 1 1 ? -3.996 12.211 -4.352 1 49.38 1 MET B N 1
ATOM 717 C CA . MET B 1 1 ? -2.957 11.234 -4.668 1 49.38 1 MET B CA 1
ATOM 718 C C . MET B 1 1 ? -3.289 10.484 -5.953 1 49.38 1 MET B C 1
ATOM 720 O O . MET B 1 1 ? -4.387 9.938 -6.094 1 49.38 1 MET B O 1
ATOM 724 N N . ASN B 1 2 ? -2.75 10.852 -7.055 1 53.88 2 ASN B N 1
ATOM 725 C CA . ASN B 1 2 ? -3.066 10.273 -8.359 1 53.88 2 ASN B CA 1
ATOM 726 C C . ASN B 1 2 ? -2.607 8.82 -8.445 1 53.88 2 ASN B C 1
ATOM 728 O O . ASN B 1 2 ? -1.412 8.547 -8.57 1 53.88 2 ASN B O 1
ATOM 732 N N . LEU B 1 3 ? -3.594 7.996 -7.699 1 64.69 3 LEU B N 1
ATOM 733 C CA . LEU B 1 3 ? -3.361 6.598 -8.047 1 64.69 3 LEU B CA 1
ATOM 734 C C . LEU B 1 3 ? -3.504 6.383 -9.555 1 64.69 3 LEU B C 1
ATOM 736 O O . LEU B 1 3 ? -4.582 6.02 -10.031 1 64.69 3 LEU B O 1
ATOM 740 N N . ASN B 1 4 ? -2.648 6.996 -10.305 1 63.97 4 ASN B N 1
ATOM 741 C CA . ASN B 1 4 ? -2.814 7.219 -11.734 1 63.97 4 ASN B CA 1
ATOM 742 C C . ASN B 1 4 ? -2.773 5.91 -12.516 1 63.97 4 ASN B C 1
ATOM 744 O O . ASN B 1 4 ? -3.479 5.754 -13.516 1 63.97 4 ASN B O 1
ATOM 748 N N . ARG B 1 5 ? -2.004 5.012 -12.016 1 85.81 5 ARG B N 1
ATOM 749 C CA . ARG B 1 5 ? -1.94 3.826 -12.859 1 85.81 5 ARG B CA 1
ATOM 750 C C . ARG B 1 5 ? -2.395 2.584 -12.109 1 85.81 5 ARG B C 1
ATOM 752 O O . ARG B 1 5 ? -1.622 1.997 -11.344 1 85.81 5 ARG B O 1
ATOM 759 N N . LEU B 1 6 ? -3.756 2.26 -12.32 1 93.31 6 LEU B N 1
ATOM 760 C CA . LEU B 1 6 ? -4.348 1.093 -11.68 1 93.31 6 LEU B CA 1
ATOM 761 C C . LEU B 1 6 ? -4.574 -0.03 -12.68 1 93.31 6 LEU B C 1
ATOM 763 O O . LEU B 1 6 ? -5 0.22 -13.812 1 93.31 6 LEU B O 1
ATOM 767 N N . LYS B 1 7 ? -4.246 -1.247 -12.266 1 96.75 7 LYS B N 1
ATOM 768 C CA . LYS B 1 7 ? -4.539 -2.457 -13.031 1 96.75 7 LYS B CA 1
ATOM 769 C C . LYS B 1 7 ? -5.25 -3.492 -12.164 1 96.75 7 LYS B C 1
ATOM 771 O O . LYS B 1 7 ? -5.035 -3.549 -10.953 1 96.75 7 LYS B O 1
ATOM 776 N N . PHE B 1 8 ? -6.008 -4.297 -12.883 1 97.81 8 PHE B N 1
ATOM 777 C CA . PHE B 1 8 ? -6.805 -5.285 -12.164 1 97.81 8 PHE B CA 1
ATOM 778 C C . PHE B 1 8 ? -6.477 -6.695 -12.648 1 97.81 8 PHE B C 1
ATOM 780 O O . PHE B 1 8 ? -6.32 -6.926 -13.852 1 97.81 8 PHE B O 1
ATOM 787 N N . PHE B 1 9 ? -6.363 -7.586 -11.734 1 98.31 9 PHE B N 1
ATOM 788 C CA . PHE B 1 9 ? -6.242 -9.016 -12 1 98.31 9 PHE B CA 1
ATOM 789 C C . PHE B 1 9 ? -7.148 -9.812 -11.07 1 98.31 9 PHE B C 1
ATOM 791 O O . PHE B 1 9 ? -7.32 -9.461 -9.906 1 98.31 9 PHE B O 1
ATOM 798 N N . SER B 1 10 ? -7.734 -10.867 -11.633 1 98.12 10 SER B N 1
ATOM 799 C CA . SER B 1 10 ? -8.32 -11.852 -10.727 1 98.12 10 SER B CA 1
ATOM 800 C C . SER B 1 10 ? -7.246 -12.656 -10.008 1 98.12 10 SER B C 1
ATOM 802 O O . SER B 1 10 ? -6.094 -12.688 -10.445 1 98.12 10 SER B O 1
ATOM 804 N N . VAL B 1 11 ? -7.668 -13.227 -8.93 1 97.56 11 VAL B N 1
ATOM 805 C CA . VAL B 1 11 ? -6.754 -14.109 -8.219 1 97.56 11 VAL B CA 1
ATOM 806 C C . VAL B 1 11 ? -6.168 -15.133 -9.18 1 97.56 11 VAL B C 1
ATOM 808 O O . VAL B 1 11 ? -4.953 -15.352 -9.203 1 97.56 11 VAL B O 1
ATOM 811 N N . ALA B 1 12 ? -7 -15.711 -10.031 1 97.19 12 ALA B N 1
ATOM 812 C CA . ALA B 1 12 ? -6.582 -16.75 -10.977 1 97.19 12 ALA B CA 1
ATOM 813 C C . ALA B 1 12 ? -5.578 -16.188 -11.984 1 97.19 12 ALA B C 1
ATOM 815 O O . ALA B 1 12 ? -4.539 -16.797 -12.234 1 97.19 12 ALA B O 1
ATOM 816 N N . GLU B 1 13 ? -5.84 -15.055 -12.477 1 97.94 13 GLU B N 1
ATOM 817 C CA . GLU B 1 13 ? -4.965 -14.438 -13.469 1 97.94 13 GLU B CA 1
ATOM 818 C C . GLU B 1 13 ? -3.623 -14.047 -12.852 1 97.94 13 GLU B C 1
ATOM 820 O O . GLU B 1 13 ? -2.572 -14.266 -13.461 1 97.94 13 GLU B O 1
ATOM 825 N N . ALA B 1 14 ? -3.678 -13.438 -11.727 1 98.25 14 ALA B N 1
ATOM 826 C CA . ALA B 1 14 ? -2.457 -13 -11.047 1 98.25 14 ALA B CA 1
ATOM 827 C C . ALA B 1 14 ? -1.542 -14.188 -10.758 1 98.25 14 ALA B C 1
ATOM 829 O O . ALA B 1 14 ? -0.327 -14.109 -10.953 1 98.25 14 ALA B O 1
ATOM 830 N N . LYS B 1 15 ? -2.201 -15.188 -10.289 1 96.56 15 LYS B N 1
ATOM 831 C CA . LYS B 1 15 ? -1.432 -16.391 -10 1 96.56 15 LYS B CA 1
ATOM 832 C C . LYS B 1 15 ? -0.777 -16.938 -11.266 1 96.56 15 LYS B C 1
ATOM 834 O O . LYS B 1 15 ? 0.402 -17.297 -11.25 1 96.56 15 LYS B O 1
ATOM 839 N N . ALA B 1 16 ? -1.445 -17.016 -12.297 1 97.19 16 ALA B N 1
ATOM 840 C CA . ALA B 1 16 ? -0.964 -17.594 -13.547 1 97.19 16 ALA B CA 1
ATOM 841 C C . ALA B 1 16 ? 0.163 -16.75 -14.141 1 97.19 16 ALA B C 1
ATOM 843 O O . ALA B 1 16 ? 1.101 -17.281 -14.734 1 97.19 16 ALA B O 1
ATOM 844 N N . LYS B 1 17 ? 0.054 -15.445 -13.953 1 97.5 17 LYS B N 1
ATOM 845 C CA . LYS B 1 17 ? 1.037 -14.531 -14.516 1 97.5 17 LYS B CA 1
ATOM 846 C C . LYS B 1 17 ? 1.801 -13.797 -13.422 1 97.5 17 LYS B C 1
ATOM 848 O O . LYS B 1 17 ? 2.018 -12.586 -13.508 1 97.5 17 LYS B O 1
ATOM 853 N N . PHE B 1 18 ? 2.129 -14.406 -12.469 1 97.81 18 PHE B N 1
ATOM 854 C CA . PHE B 1 18 ? 2.617 -13.781 -11.242 1 97.81 18 PHE B CA 1
ATOM 855 C C . PHE B 1 18 ? 3.889 -12.984 -11.516 1 97.81 18 PHE B C 1
ATOM 857 O O . PHE B 1 18 ? 4.043 -11.867 -11.016 1 97.81 18 PHE B O 1
ATOM 864 N N . SER B 1 19 ? 4.797 -13.523 -12.234 1 96.38 19 SER B N 1
ATOM 865 C CA . SER B 1 19 ? 6.031 -12.805 -12.539 1 96.38 19 SER B CA 1
ATOM 866 C C . SER B 1 19 ? 5.742 -11.477 -13.234 1 96.38 19 SER B C 1
ATOM 868 O O . SER B 1 19 ? 6.355 -10.461 -12.906 1 96.38 19 SER B O 1
ATOM 870 N N . ARG B 1 20 ? 4.863 -11.531 -14.148 1 97.25 20 ARG B N 1
ATOM 871 C CA . ARG B 1 20 ? 4.445 -10.328 -14.852 1 97.25 20 ARG B CA 1
ATOM 872 C C . ARG B 1 20 ? 3.77 -9.344 -13.898 1 97.25 20 ARG B C 1
ATOM 874 O O . ARG B 1 20 ? 4.039 -8.141 -13.945 1 97.25 20 ARG B O 1
ATOM 881 N N . VAL B 1 21 ? 2.904 -9.805 -13.07 1 97.94 21 VAL B N 1
ATOM 882 C CA . VAL B 1 21 ? 2.18 -8.977 -12.102 1 97.94 21 VAL B CA 1
ATOM 883 C C . VAL B 1 21 ? 3.168 -8.273 -11.18 1 97.94 21 VAL B C 1
ATOM 885 O O . VAL B 1 21 ? 3.031 -7.074 -10.914 1 97.94 21 VAL B O 1
ATOM 888 N N . ILE B 1 22 ? 4.148 -9.008 -10.734 1 97.81 22 ILE B N 1
ATOM 889 C CA . ILE B 1 22 ? 5.195 -8.438 -9.891 1 97.81 22 ILE B CA 1
ATOM 890 C C . ILE B 1 22 ? 5.883 -7.289 -10.625 1 97.81 22 ILE B C 1
ATOM 892 O O . ILE B 1 22 ? 6.023 -6.191 -10.078 1 97.81 22 ILE B O 1
ATOM 896 N N . GLU B 1 23 ? 6.23 -7.547 -11.844 1 97.06 23 GLU B N 1
ATOM 897 C CA . GLU B 1 23 ? 6.934 -6.535 -12.625 1 97.06 23 GLU B CA 1
ATOM 898 C C . GLU B 1 23 ? 6.055 -5.312 -12.867 1 97.06 23 GLU B C 1
ATOM 900 O O . GLU B 1 23 ? 6.504 -4.176 -12.695 1 97.06 23 GLU B O 1
ATOM 905 N N . GLU B 1 24 ? 4.852 -5.508 -13.156 1 96.69 24 GLU B N 1
ATOM 906 C CA . GLU B 1 24 ? 3.92 -4.418 -13.43 1 96.69 24 GLU B CA 1
ATOM 907 C C . GLU B 1 24 ? 3.627 -3.615 -12.164 1 96.69 24 GLU B C 1
ATOM 909 O O . GLU B 1 24 ? 3.383 -2.41 -12.227 1 96.69 24 GLU B O 1
ATOM 914 N N . SER B 1 25 ? 3.689 -4.281 -11.016 1 97.12 25 SER B N 1
ATOM 915 C CA . SER B 1 25 ? 3.381 -3.629 -9.75 1 97.12 25 SER B CA 1
ATOM 916 C C . SER B 1 25 ? 4.457 -2.615 -9.375 1 97.12 25 SER B C 1
ATOM 918 O O . SER B 1 25 ? 4.234 -1.761 -8.516 1 97.12 25 SER B O 1
ATOM 920 N N . LYS B 1 26 ? 5.574 -2.629 -9.969 1 93.62 26 LYS B N 1
ATOM 921 C CA . LYS B 1 26 ? 6.648 -1.675 -9.703 1 93.62 26 LYS B CA 1
ATOM 922 C C . LYS B 1 26 ? 6.316 -0.301 -10.281 1 93.62 26 LYS B C 1
ATOM 924 O O . LYS B 1 26 ? 6.875 0.709 -9.844 1 93.62 26 LYS B O 1
ATOM 929 N N . LYS B 1 27 ? 5.426 -0.371 -11.289 1 92 27 LYS B N 1
ATOM 930 C CA . LYS B 1 27 ? 5.074 0.884 -11.945 1 92 27 LYS B CA 1
ATOM 931 C C . LYS B 1 27 ? 3.617 1.255 -11.68 1 92 27 LYS B C 1
ATOM 933 O O . LYS B 1 27 ? 3.277 2.438 -11.602 1 92 27 LYS B O 1
ATOM 938 N N . ASP B 1 28 ? 2.803 0.179 -11.609 1 94.81 28 ASP B N 1
ATOM 939 C CA . ASP B 1 28 ? 1.363 0.375 -11.453 1 94.81 28 ASP B CA 1
ATOM 940 C C . ASP B 1 28 ? 0.88 -0.137 -10.102 1 94.81 28 ASP B C 1
ATOM 942 O O . ASP B 1 28 ? 1.501 -1.021 -9.508 1 94.81 28 ASP B O 1
ATOM 946 N N . ASN B 1 29 ? -0.187 0.375 -9.633 1 95.62 29 ASN B N 1
ATOM 947 C CA . ASN B 1 29 ? -0.924 -0.207 -8.516 1 95.62 29 ASN B CA 1
ATOM 948 C C . ASN B 1 29 ? -1.852 -1.326 -8.977 1 95.62 29 ASN B C 1
ATOM 950 O O . ASN B 1 29 ? -2.758 -1.096 -9.781 1 95.62 29 ASN B O 1
ATOM 954 N N . ILE B 1 30 ? -1.602 -2.447 -8.461 1 98 30 ILE B N 1
ATOM 955 C CA . ILE B 1 30 ? -2.348 -3.605 -8.945 1 98 30 ILE B CA 1
ATOM 956 C C . ILE B 1 30 ? -3.395 -4.012 -7.91 1 98 30 ILE B C 1
ATOM 958 O O . ILE B 1 30 ? -3.078 -4.172 -6.727 1 98 30 ILE B O 1
ATOM 962 N N . ILE B 1 31 ? -4.586 -4.148 -8.383 1 98.25 31 ILE B N 1
ATOM 963 C CA . ILE B 1 31 ? -5.676 -4.645 -7.547 1 98.25 31 ILE B CA 1
ATOM 964 C C . ILE B 1 31 ? -5.977 -6.098 -7.898 1 98.25 31 ILE B C 1
ATOM 966 O O . ILE B 1 31 ? -6.203 -6.43 -9.07 1 98.25 31 ILE B O 1
ATOM 970 N N . ILE B 1 32 ? -5.938 -6.906 -6.957 1 98.56 32 ILE B N 1
ATOM 971 C CA . ILE B 1 32 ? -6.305 -8.305 -7.137 1 98.56 32 ILE B CA 1
ATOM 972 C C . ILE B 1 32 ? -7.738 -8.523 -6.66 1 98.56 32 ILE B C 1
ATOM 974 O O . ILE B 1 32 ? -8.094 -8.156 -5.535 1 98.56 32 ILE B O 1
ATOM 978 N N . THR B 1 33 ? -8.508 -9.148 -7.539 1 98.44 33 THR B N 1
ATOM 979 C CA . THR B 1 33 ? -9.914 -9.352 -7.238 1 98.44 33 THR B CA 1
ATOM 980 C C . THR B 1 33 ? -10.211 -10.836 -7.023 1 98.44 33 THR B C 1
ATOM 982 O O . THR B 1 33 ? -9.555 -11.695 -7.609 1 98.44 33 THR B O 1
ATOM 985 N N . LYS B 1 34 ? -11.133 -11.117 -6.148 1 96.75 34 LYS B N 1
ATOM 986 C CA . LYS B 1 34 ? -11.742 -12.43 -5.961 1 96.75 34 LYS B CA 1
ATOM 987 C C . LYS B 1 34 ? -13.242 -12.391 -6.234 1 96.75 34 LYS 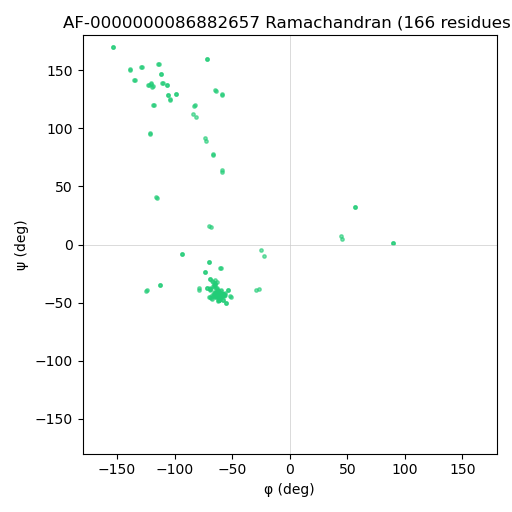B C 1
ATOM 989 O O . LYS B 1 34 ? -13.961 -11.578 -5.652 1 96.75 34 LYS B O 1
ATOM 994 N N . ASN B 1 35 ? -13.602 -13.141 -7.137 1 95.75 35 ASN B N 1
ATOM 995 C CA . ASN B 1 35 ? -15.008 -13.148 -7.539 1 95.75 35 ASN B CA 1
ATOM 996 C C . ASN B 1 35 ? -15.484 -11.758 -7.941 1 95.75 35 ASN B C 1
ATOM 998 O O . ASN B 1 35 ? -16.578 -11.336 -7.551 1 95.75 35 ASN B O 1
ATOM 1002 N N . GLY B 1 36 ? -14.609 -11.039 -8.469 1 96 36 GLY B N 1
ATOM 1003 C CA . GLY B 1 36 ? -14.953 -9.742 -9.031 1 96 36 GLY B CA 1
ATOM 1004 C C . GLY B 1 36 ? -14.852 -8.609 -8.023 1 96 36 GLY B C 1
ATOM 1005 O O . GLY B 1 36 ? -15.062 -7.445 -8.367 1 96 36 GLY B O 1
ATOM 1006 N N . LYS B 1 37 ? -14.469 -8.891 -6.852 1 96.94 37 LYS B N 1
ATOM 1007 C CA . LYS B 1 37 ? -14.367 -7.867 -5.809 1 96.94 37 LYS B CA 1
ATOM 1008 C C . LYS B 1 37 ? -12.914 -7.586 -5.445 1 96.94 37 LYS B C 1
ATOM 1010 O O . LYS B 1 37 ? -12.117 -8.516 -5.289 1 96.94 37 LYS B O 1
ATOM 1015 N N . PRO B 1 38 ? -12.547 -6.418 -5.254 1 98 38 PRO B N 1
ATOM 1016 C CA . PRO B 1 38 ? -11.18 -6.098 -4.844 1 98 38 PRO B CA 1
ATOM 1017 C C . PRO B 1 38 ? -10.836 -6.645 -3.461 1 98 38 PRO B C 1
ATOM 1019 O O . PRO B 1 38 ? -11.594 -6.453 -2.508 1 98 38 PRO B O 1
ATOM 1022 N N . GLU B 1 39 ? -9.758 -7.242 -3.375 1 97.81 39 GLU B N 1
ATOM 1023 C CA . GLU B 1 39 ? -9.383 -7.848 -2.1 1 97.81 39 GLU B CA 1
ATOM 1024 C C . GLU B 1 39 ? -8.023 -7.344 -1.626 1 97.81 39 GLU B C 1
ATOM 1026 O O . GLU B 1 39 ? -7.836 -7.082 -0.437 1 97.81 39 GLU B O 1
ATOM 1031 N N . VAL B 1 40 ? -7.117 -7.207 -2.574 1 98.25 40 VAL B N 1
ATOM 1032 C CA . VAL B 1 40 ? -5.727 -6.922 -2.236 1 98.25 40 VAL B CA 1
ATOM 1033 C C . VAL B 1 40 ? -5.164 -5.879 -3.201 1 98.25 40 VAL B C 1
ATOM 1035 O O . VAL B 1 40 ? -5.57 -5.816 -4.363 1 98.25 40 VAL B O 1
ATOM 1038 N N . ILE B 1 41 ? -4.215 -5.113 -2.688 1 97.69 41 ILE B N 1
ATOM 1039 C CA . ILE B 1 41 ? -3.465 -4.207 -3.549 1 97.69 41 ILE B CA 1
ATOM 1040 C C . ILE B 1 41 ? -1.979 -4.551 -3.49 1 97.69 41 ILE B C 1
ATOM 1042 O O . ILE B 1 41 ? -1.455 -4.895 -2.428 1 97.69 41 ILE B O 1
ATOM 1046 N N . MET B 1 42 ? -1.368 -4.52 -4.574 1 97.81 42 MET B N 1
ATOM 1047 C CA . MET B 1 42 ? 0.073 -4.703 -4.727 1 97.81 42 MET B CA 1
ATOM 1048 C C . MET B 1 42 ? 0.716 -3.467 -5.344 1 97.81 42 MET B C 1
ATOM 1050 O O . MET B 1 42 ? 0.21 -2.924 -6.328 1 97.81 42 MET B O 1
ATOM 1054 N N . MET B 1 43 ? 1.85 -3.092 -4.75 1 96.44 43 MET B N 1
ATOM 1055 C CA . MET B 1 43 ? 2.525 -1.912 -5.281 1 96.44 43 MET B CA 1
ATOM 1056 C C . MET B 1 43 ? 4.023 -1.968 -4.996 1 96.44 43 MET B C 1
ATOM 1058 O O . MET B 1 43 ? 4.48 -2.811 -4.223 1 96.44 43 MET B O 1
ATOM 1062 N N . ASP B 1 44 ? 4.703 -1.092 -5.586 1 96.19 44 ASP B N 1
ATOM 1063 C CA . ASP B 1 44 ? 6.148 -0.987 -5.426 1 96.19 44 ASP B CA 1
ATOM 1064 C C . ASP B 1 44 ? 6.523 -0.764 -3.961 1 96.19 44 ASP B C 1
ATOM 1066 O O . ASP B 1 44 ? 5.941 0.09 -3.289 1 96.19 44 ASP B O 1
ATOM 1070 N N . TYR B 1 45 ? 7.398 -1.542 -3.506 1 96.25 45 TYR B N 1
ATOM 1071 C CA . TYR B 1 45 ? 7.82 -1.468 -2.111 1 96.25 45 TYR B CA 1
ATOM 1072 C C . TYR B 1 45 ? 8.422 -0.104 -1.795 1 96.25 45 TYR B C 1
ATOM 1074 O O . TYR B 1 45 ? 8.117 0.491 -0.759 1 96.25 45 TYR B O 1
ATOM 1082 N N . LYS B 1 46 ? 9.258 0.436 -2.576 1 92.94 46 LYS B N 1
ATOM 1083 C CA . LYS B 1 46 ? 9.914 1.717 -2.34 1 92.94 46 LYS B CA 1
ATOM 1084 C C . LYS B 1 46 ? 8.898 2.854 -2.266 1 92.94 46 LYS B C 1
ATOM 1086 O O . LYS B 1 46 ? 9.023 3.748 -1.428 1 92.94 46 LYS B O 1
ATOM 1091 N N . LYS B 1 47 ? 7.922 2.787 -3.145 1 87 47 LYS B N 1
ATOM 1092 C CA . LYS B 1 47 ? 6.855 3.785 -3.115 1 87 47 LYS B CA 1
ATOM 1093 C C . LYS B 1 47 ? 6.09 3.734 -1.797 1 87 47 LYS B C 1
ATOM 1095 O O . LYS B 1 47 ? 5.777 4.773 -1.213 1 87 47 LYS B O 1
ATOM 1100 N N . PHE B 1 48 ? 5.875 2.557 -1.402 1 90.19 48 PHE B N 1
ATOM 1101 C CA . PHE B 1 48 ? 5.176 2.355 -0.14 1 90.19 48 PHE B CA 1
ATOM 1102 C C . PHE B 1 48 ? 5.965 2.949 1.02 1 90.19 48 PHE B C 1
ATOM 1104 O O . PHE B 1 48 ? 5.406 3.662 1.857 1 90.19 48 PHE B O 1
ATOM 1111 N N . VAL B 1 49 ? 7.176 2.668 1.075 1 88.75 49 VAL B N 1
ATOM 1112 C CA . VAL B 1 49 ? 8.047 3.172 2.133 1 88.75 49 VAL B CA 1
ATOM 1113 C C . VAL B 1 49 ? 8.016 4.699 2.141 1 88.75 49 VAL B C 1
ATOM 1115 O O . VAL B 1 49 ? 7.926 5.32 3.203 1 88.75 49 VAL B O 1
ATOM 1118 N N . LYS B 1 50 ? 8.062 5.312 0.971 1 84.38 50 LYS B N 1
ATOM 1119 C CA . LYS B 1 50 ? 8.016 6.77 0.87 1 84.38 50 LYS B CA 1
ATOM 1120 C C . LYS B 1 50 ? 6.688 7.312 1.383 1 84.38 50 LYS B C 1
ATOM 1122 O O . LYS B 1 50 ? 6.652 8.344 2.059 1 84.38 50 LYS B O 1
ATOM 1127 N N . MET B 1 51 ? 5.66 6.645 1.054 1 83.81 51 MET B N 1
ATOM 1128 C CA . MET B 1 51 ? 4.332 7.031 1.522 1 83.81 51 MET B CA 1
ATOM 1129 C C . MET B 1 51 ? 4.262 7 3.045 1 83.81 51 MET B C 1
ATOM 1131 O O . MET B 1 51 ? 3.736 7.926 3.668 1 83.81 51 MET B O 1
ATOM 1135 N N . ILE B 1 52 ? 4.789 5.934 3.604 1 84.88 52 ILE B N 1
ATOM 1136 C CA . ILE B 1 52 ? 4.77 5.758 5.051 1 84.88 52 ILE B CA 1
ATOM 1137 C C . ILE B 1 52 ? 5.633 6.828 5.711 1 84.88 52 ILE B C 1
ATOM 1139 O O . ILE B 1 52 ? 5.25 7.402 6.734 1 84.88 52 ILE B O 1
ATOM 1143 N N . GLU B 1 53 ? 6.777 7.07 5.145 1 82.19 53 GLU B N 1
ATOM 1144 C CA . GLU B 1 53 ? 7.656 8.117 5.652 1 82.19 53 GLU B CA 1
ATOM 1145 C C . GLU B 1 53 ? 6.953 9.477 5.668 1 82.19 53 GLU B C 1
ATOM 1147 O O . GLU B 1 53 ? 7.094 10.242 6.621 1 82.19 53 GLU B O 1
ATOM 1152 N N . PHE B 1 54 ? 6.277 9.648 4.598 1 74.94 54 PHE B N 1
ATOM 1153 C CA . PHE B 1 54 ? 5.52 10.891 4.512 1 74.94 54 PHE B CA 1
ATOM 1154 C C . PHE B 1 54 ? 4.473 10.969 5.613 1 74.94 54 PHE B C 1
ATOM 1156 O O . PHE B 1 54 ? 4.359 11.984 6.305 1 74.94 54 PHE B O 1
ATOM 1163 N N . LEU B 1 55 ? 3.754 10 5.805 1 78.81 55 LEU B N 1
ATOM 1164 C CA . LEU B 1 55 ? 2.705 9.945 6.816 1 78.81 55 LEU B CA 1
ATOM 1165 C C . LEU B 1 55 ? 3.287 10.141 8.211 1 78.81 55 LEU B C 1
ATOM 1167 O O . LEU B 1 55 ? 2.701 10.836 9.047 1 78.81 55 LEU B O 1
ATOM 1171 N N . ASP B 1 56 ? 4.387 9.539 8.469 1 78.69 56 ASP B N 1
ATOM 1172 C CA . ASP B 1 56 ? 5.066 9.672 9.758 1 78.69 56 ASP B CA 1
ATOM 1173 C C . ASP B 1 56 ? 5.492 11.117 10 1 78.69 56 ASP B C 1
ATOM 1175 O O . ASP B 1 56 ? 5.406 11.609 11.125 1 78.69 56 ASP B O 1
ATOM 1179 N N . GLU B 1 57 ? 5.941 11.727 8.953 1 75.38 57 GLU B N 1
ATOM 1180 C CA . GLU B 1 57 ? 6.336 13.133 9.062 1 75.38 57 GLU B CA 1
ATOM 1181 C C . GLU B 1 57 ? 5.145 14.016 9.414 1 75.38 57 GLU B C 1
ATOM 1183 O O . GLU B 1 57 ? 5.266 14.93 10.234 1 75.38 57 GLU B O 1
ATOM 1188 N N . VAL B 1 58 ? 4.145 13.766 8.797 1 73.69 58 VAL B N 1
ATOM 1189 C CA . VAL B 1 58 ? 2.936 14.531 9.078 1 73.69 58 VAL B CA 1
ATOM 1190 C C . VAL B 1 58 ? 2.514 14.32 10.531 1 73.69 58 VAL B C 1
ATOM 1192 O O . VAL B 1 58 ? 2.17 15.273 11.234 1 73.69 58 VAL B O 1
ATOM 1195 N N . LYS B 1 59 ? 2.484 13.094 10.945 1 73 59 LYS B N 1
ATOM 1196 C CA . LYS B 1 59 ? 2.129 12.758 12.32 1 73 59 LYS B CA 1
ATOM 1197 C C . LYS B 1 59 ? 3.027 13.492 13.312 1 73 59 LYS B C 1
ATOM 1199 O O . LYS B 1 59 ? 2.545 14.047 14.305 1 73 59 LYS B O 1
ATOM 1204 N N . ASP B 1 60 ? 4.312 13.414 13.102 1 72.12 60 ASP B N 1
ATOM 1205 C CA . ASP B 1 60 ? 5.277 14.078 13.969 1 72.12 60 ASP B CA 1
ATOM 1206 C C 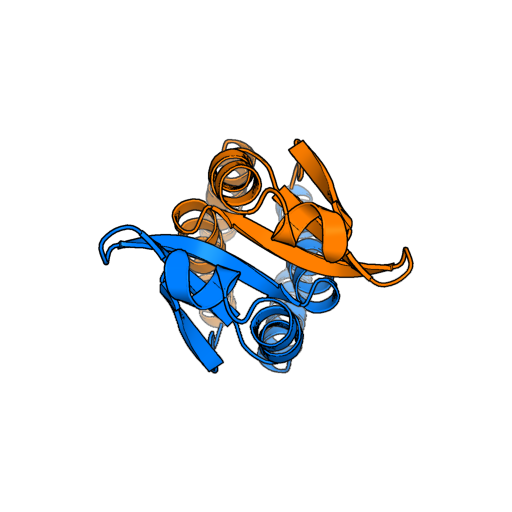. ASP B 1 60 ? 5.004 15.578 14.055 1 72.12 60 ASP B C 1
ATOM 1208 O O . ASP B 1 60 ? 5.078 16.172 15.133 1 72.12 60 ASP B O 1
ATOM 1212 N N . LEU B 1 61 ? 4.699 16.141 12.93 1 68.31 61 LEU B N 1
ATOM 1213 C CA . LEU B 1 61 ? 4.418 17.578 12.875 1 68.31 61 LEU B CA 1
ATOM 1214 C C . LEU B 1 61 ? 3.15 17.906 13.648 1 68.31 61 LEU B C 1
ATOM 1216 O O . LEU B 1 61 ? 3.09 18.938 14.328 1 68.31 61 LEU B O 1
ATOM 1220 N N . THR B 1 62 ? 2.123 17.094 13.547 1 68 62 THR B N 1
ATOM 1221 C CA . THR B 1 62 ? 0.85 17.312 14.227 1 68 62 THR B CA 1
ATOM 1222 C C . THR B 1 62 ? 0.995 17.125 15.734 1 68 62 THR B C 1
ATOM 1224 O O . THR B 1 62 ? 0.334 17.812 16.516 1 68 62 THR B O 1
ATOM 1227 N N . MET B 1 63 ? 1.649 16.094 16.078 1 65.12 63 MET B N 1
ATOM 1228 C CA . MET B 1 63 ? 1.848 15.836 17.5 1 65.12 63 MET B CA 1
ATOM 1229 C C . MET B 1 63 ? 2.598 16.984 18.172 1 65.12 63 MET B C 1
ATOM 1231 O O . MET B 1 63 ? 2.361 17.281 19.344 1 65.12 63 MET B O 1
ATOM 1235 N N . LEU B 1 64 ? 3.562 17.422 17.328 1 57.06 64 LEU B N 1
ATOM 1236 C CA . LEU B 1 64 ? 4.324 18.531 17.906 1 57.06 64 LEU B CA 1
ATOM 1237 C C . LEU B 1 64 ? 3.475 19.797 17.984 1 57.06 64 LEU B C 1
ATOM 1239 O O . LEU B 1 64 ? 3.812 20.734 18.719 1 57.06 64 LEU B O 1
ATOM 1243 N N . GLU B 1 65 ? 2.012 19.578 17.828 1 52.25 65 GLU B N 1
ATOM 1244 C CA . GLU B 1 65 ? 1.046 20.641 18.047 1 52.25 65 GLU B CA 1
ATOM 1245 C C . GLU B 1 65 ? 1.495 21.938 17.359 1 52.25 65 GLU B C 1
ATOM 1247 O O . GLU B 1 65 ? 1.138 23.031 17.781 1 52.25 65 GLU B O 1
ATOM 1252 N N . ILE B 1 66 ? 2.561 21.938 16.625 1 46.66 66 ILE B N 1
ATOM 1253 C CA . ILE B 1 66 ? 3.1 23.266 16.375 1 46.66 66 ILE B CA 1
ATOM 1254 C C . ILE B 1 66 ? 2.205 24 15.375 1 46.66 66 ILE B C 1
ATOM 1256 O O . ILE B 1 66 ? 1.888 23.484 14.305 1 46.66 66 ILE B O 1
ATOM 1260 N N . GLU B 1 67 ? 1.241 24.734 15.859 1 49.22 67 GLU B N 1
ATOM 1261 C CA . GLU B 1 67 ? 0.436 25.781 15.258 1 49.22 67 GLU B CA 1
ATOM 1262 C C . GLU B 1 67 ? 1.175 26.438 14.094 1 49.22 67 GLU B C 1
ATOM 1264 O O . GLU B 1 67 ? 0.759 27.5 13.602 1 49.22 67 GLU B O 1
ATOM 1269 N N . ASP B 1 68 ? 2.453 26.047 13.859 1 52.91 68 ASP B N 1
ATOM 1270 C CA . ASP B 1 68 ? 3.416 26.875 13.141 1 52.91 68 ASP B CA 1
ATOM 1271 C C . ASP B 1 68 ? 3.23 26.75 11.625 1 52.91 68 ASP B C 1
ATOM 1273 O O . ASP B 1 68 ? 3.062 25.641 11.109 1 52.91 68 ASP B O 1
ATOM 1277 N N . VAL B 1 69 ? 2.764 27.734 11 1 57.38 69 VAL B N 1
ATOM 1278 C CA . VAL B 1 69 ? 2.654 27.984 9.562 1 57.38 69 VAL B CA 1
ATOM 1279 C C . VAL B 1 69 ? 3.775 27.266 8.828 1 57.38 69 VAL B C 1
ATOM 1281 O O . VAL B 1 69 ? 3.564 26.719 7.738 1 57.38 69 VAL B O 1
ATOM 1284 N N . GLU B 1 70 ? 4.953 27.281 9.438 1 59.66 70 GLU B N 1
ATOM 1285 C CA . GLU B 1 70 ? 6.113 26.672 8.797 1 59.66 70 GLU B CA 1
ATOM 1286 C C . GLU B 1 70 ? 5.918 25.172 8.609 1 59.66 70 GLU B C 1
ATOM 1288 O O . GLU B 1 70 ? 6.293 24.609 7.578 1 59.66 70 GLU B O 1
ATOM 1293 N N . LYS B 1 71 ? 5.262 24.641 9.461 1 63.66 71 LYS B N 1
ATOM 1294 C CA . LYS B 1 71 ? 5.09 23.203 9.406 1 63.66 71 LYS B CA 1
ATOM 1295 C C . LYS B 1 71 ? 4.031 22.812 8.383 1 63.66 71 LYS B C 1
ATOM 1297 O O . LYS B 1 71 ? 4.176 21.797 7.684 1 63.66 71 LYS B O 1
ATOM 1302 N N . TYR B 1 72 ? 3.072 23.656 8.391 1 62.28 72 TYR B N 1
ATOM 1303 C CA . TYR B 1 72 ? 2.107 23.469 7.312 1 62.28 72 TYR B CA 1
ATOM 1304 C C . TYR B 1 72 ? 2.803 23.453 5.957 1 62.28 72 TYR B C 1
ATOM 1306 O O . TYR B 1 72 ? 2.443 22.672 5.07 1 62.28 72 TYR B O 1
ATOM 1314 N N . LYS B 1 73 ? 3.771 24.344 5.914 1 65.56 73 LYS B N 1
ATOM 1315 C CA . LYS B 1 73 ? 4.531 24.422 4.668 1 65.56 73 LYS B CA 1
ATOM 1316 C C . LYS B 1 73 ? 5.305 23.125 4.418 1 65.56 73 LYS B C 1
ATOM 1318 O O . LYS B 1 73 ? 5.398 22.656 3.281 1 65.56 73 LYS B O 1
ATOM 1323 N N . GLU B 1 74 ? 5.742 22.5 5.398 1 63.59 74 GLU B N 1
ATOM 1324 C CA . GLU B 1 74 ? 6.504 21.266 5.27 1 63.59 74 GLU B CA 1
ATOM 1325 C C . GLU B 1 74 ? 5.605 20.109 4.832 1 63.59 74 GLU B C 1
ATOM 1327 O O . GLU B 1 74 ? 5.996 19.297 3.99 1 63.59 74 GLU B O 1
ATOM 1332 N N . ILE B 1 75 ? 4.414 20.109 5.344 1 67.62 75 ILE B N 1
ATOM 1333 C CA . ILE B 1 75 ? 3.473 19.047 4.977 1 67.62 75 ILE B CA 1
ATOM 1334 C C . ILE B 1 75 ? 3.051 19.219 3.518 1 67.62 75 ILE B C 1
ATOM 1336 O O . ILE B 1 75 ? 2.967 18.25 2.771 1 67.62 75 ILE B O 1
ATOM 1340 N N . LYS B 1 76 ? 2.912 20.5 3.178 1 66.5 76 LYS B N 1
ATOM 1341 C CA . LYS B 1 76 ? 2.559 20.797 1.793 1 66.5 76 LYS B CA 1
ATOM 1342 C C . LYS B 1 76 ? 3.658 20.344 0.837 1 66.5 76 LYS B C 1
ATOM 1344 O O . LYS B 1 76 ? 3.375 19.766 -0.213 1 66.5 76 LYS B O 1
ATOM 1349 N N . GLU B 1 77 ? 4.855 20.594 1.154 1 64.5 77 GLU B N 1
ATOM 1350 C CA . GLU B 1 77 ? 6 20.203 0.334 1 64.5 77 GLU B CA 1
ATOM 1351 C C . GLU B 1 77 ? 6.105 18.688 0.215 1 64.5 77 GLU B C 1
ATOM 1353 O O . GLU B 1 77 ? 6.461 18.172 -0.843 1 64.5 77 GLU B O 1
ATOM 1358 N N . PHE B 1 78 ? 5.785 18.141 1.315 1 63.97 78 PHE B N 1
ATOM 1359 C CA . PHE B 1 78 ? 5.805 16.688 1.297 1 63.97 78 PHE B CA 1
ATOM 1360 C C . PHE B 1 78 ? 4.754 16.141 0.334 1 63.97 78 PHE B C 1
ATOM 1362 O O . PHE B 1 78 ? 5.043 15.25 -0.471 1 63.97 78 PHE B O 1
ATOM 1369 N N . PHE B 1 79 ? 3.568 16.625 0.297 1 68.19 79 PHE B N 1
ATOM 1370 C CA . PHE B 1 79 ? 2.508 16.156 -0.588 1 68.19 79 PHE B CA 1
ATOM 1371 C C . PHE B 1 79 ? 2.846 16.453 -2.043 1 68.19 79 PHE B C 1
ATOM 1373 O O . PHE B 1 79 ? 2.527 15.672 -2.936 1 68.19 79 PHE B O 1
ATOM 1380 N N . GLU B 1 80 ? 3.461 17.531 -2.268 1 63.41 80 GLU B N 1
ATOM 1381 C CA . GLU B 1 80 ? 3.881 17.859 -3.623 1 63.41 80 GLU B CA 1
ATOM 1382 C C . GLU B 1 80 ? 4.891 16.859 -4.156 1 63.41 80 GLU B C 1
ATOM 1384 O O . GLU B 1 80 ? 4.828 16.469 -5.324 1 63.41 80 GLU B O 1
ATOM 1389 N N . THR B 1 81 ? 5.793 16.438 -3.273 1 59.44 81 THR B N 1
ATOM 1390 C CA . THR B 1 81 ? 6.797 15.453 -3.656 1 59.44 81 THR B CA 1
ATOM 1391 C C . THR B 1 81 ? 6.156 14.086 -3.885 1 59.44 81 THR B C 1
ATOM 1393 O O . THR B 1 81 ? 6.512 13.383 -4.828 1 59.44 81 THR B O 1
ATOM 1396 N N . PHE B 1 82 ? 5.246 13.805 -3.078 1 61.5 82 PHE B N 1
ATOM 1397 C CA . PHE B 1 82 ? 4.574 12.516 -3.174 1 61.5 82 PHE B CA 1
ATOM 1398 C C . PHE B 1 82 ? 3.748 12.43 -4.453 1 61.5 82 PHE B C 1
ATOM 1400 O O . PHE B 1 82 ? 3.715 11.383 -5.105 1 61.5 82 PHE B O 1
ATOM 1407 N N . ASP B 1 83 ? 3.039 13.469 -4.793 1 57.97 83 ASP B N 1
ATOM 1408 C CA . ASP B 1 83 ? 2.225 13.5 -6.004 1 57.97 83 ASP B CA 1
ATOM 1409 C C . ASP B 1 83 ? 3.084 13.305 -7.25 1 57.97 83 ASP B C 1
ATOM 1411 O O . ASP B 1 83 ? 2.596 12.844 -8.281 1 57.97 83 ASP B O 1
ATOM 1415 N N . ASN B 1 84 ? 4.391 13.555 -7.098 1 55.44 84 ASN B N 1
ATOM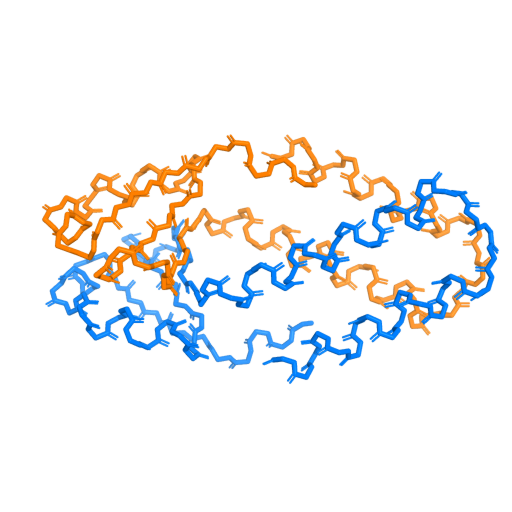 1416 C CA . ASN B 1 84 ? 5.277 13.414 -8.25 1 55.44 84 ASN B CA 1
ATOM 1417 C C . ASN B 1 84 ? 5.91 12.023 -8.305 1 55.44 84 ASN B C 1
ATOM 1419 O O . ASN B 1 84 ? 6.68 11.727 -9.219 1 55.44 84 ASN B O 1
ATOM 1423 N N . LEU B 1 85 ? 5.602 11.414 -7.176 1 52.09 85 LEU B N 1
ATOM 1424 C CA . LEU B 1 85 ? 6.039 10.023 -7.238 1 52.09 85 LEU B CA 1
ATOM 1425 C C . LEU B 1 85 ? 5.062 9.18 -8.047 1 52.09 85 LEU B C 1
ATOM 1427 O O . LEU B 1 85 ? 5.477 8.352 -8.859 1 52.09 85 LEU B O 1
#

Foldseek 3Di:
DPLPAEEEDEPVRCVVVVVVVLVVQAPHWYFYDYPRHTDDIGHRPVLVVLVVVLVVLLVVLVVVVPPDPVSVVVNVVSVVVNVVD/DCLPAEEEEEPVRCVVVVVVVLVVQAPHWYFYDYPRHTDDIGHRPVLVVLVVVLVVLVVVLVVVVPPDPVSVVVNVVSVVVNVVD

InterPro domains:
  IPR006442 Type II toxin-antitoxin system, antitoxin Phd/YefM [PF02604] (9-70)
  IPR036165 YefM-like superfamily [SSF143120] (7-66)
  IPR051405 phD/YefM antitoxin [PTHR33713] (8-76)

pLDDT: mean 81.45, std 17.14, range [46.0, 98.56]

Organism: NCBI:txid2108365

Secondary structure (DSSP, 8-state):
-----EEEEEHHHHHHTHHHHHHHHTTSEEEEEETTEEEEEEEEHHHHHHHHHHHHHHHHHHHTT---HHHHHHHHHHHHHHHT-/-----EEEEEHHHHHHTHHHHHHHHTTSEEEEEETTEEEEEEEEHHHHHHHHHHHHHHHHHHHTT---HHHHHHHHHHHHHHHT-

Sequence (170 aa):
MNLNRLKFFSVAEAKAKFSRVIEESKKDNIIITKNGKPEVIMMDYKKFVKMIEFLDEVKDLTMLEIEDVEKYKEIKEFFETFDNLMNLNRLKFFSVAEAKAKFSRVIEESKKDNIIITKNGKPEVIMMDYKKFVKMIEFLDEVKDLTMLEIEDVEKYKEIKEFFETFDNL

Solvent-accessible surface area (backbone atoms only — not comparable to full-atom values): 9146 Å² total; per-residue (Å²): 116,78,79,73,47,72,44,80,33,43,53,69,54,37,57,77,40,37,71,58,48,57,59,48,16,60,78,24,40,30,33,34,17,56,95,85,37,76,48,33,33,31,28,26,31,68,60,49,53,51,52,51,52,49,52,43,51,46,48,53,50,49,71,65,60,56,76,45,65,68,51,51,50,52,50,45,53,48,51,57,52,55,65,72,101,117,78,79,74,46,71,45,79,32,42,55,70,54,36,58,75,40,37,72,59,47,57,59,48,15,62,78,24,40,32,33,35,17,56,95,84,37,78,47,32,32,31,27,25,30,68,59,48,53,51,52,50,52,49,51,45,50,47,49,54,48,48,71,62,58,56,77,44,65,67,52,52,51,51,49,47,52,49,51,58,54,54,63,71,102